Protein AF-I2CS42-F1 (afdb_monomer_lite)

InterPro domains:
  IPR010541 Small nuclear ribonucleoprotein Prp3, C-terminal domain [PF06544] (30-90)
  IPR017359 Phomoidride biosynthesis cluster protein F-like [PTHR15955] (14-90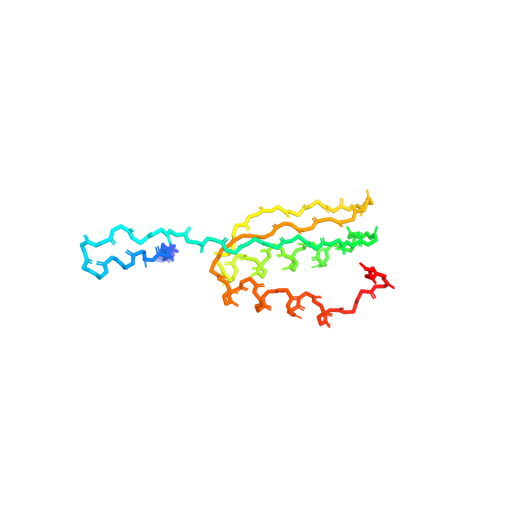)
  IPR059181 RWDD2A/B, C-terminal domain [cd24163] (27-90)

Structure (mmCIF, N/CA/C/O backbone):
data_AF-I2CS42-F1
#
_entry.id   AF-I2CS42-F1
#
loop_
_atom_site.group_PDB
_atom_site.id
_atom_site.type_symbol
_atom_site.label_atom_id
_atom_site.label_alt_id
_atom_site.label_comp_id
_atom_site.label_asym_id
_atom_site.label_entity_id
_atom_site.label_seq_id
_atom_site.pdbx_PDB_ins_code
_atom_site.Cartn_x
_atom_site.Cartn_y
_atom_site.Cartn_z
_atom_site.occupancy
_atom_site.B_iso_or_equiv
_atom_site.auth_seq_id
_atom_site.auth_comp_id
_atom_site.auth_asym_id
_atom_site.auth_atom_id
_atom_site.pdbx_PDB_model_num
ATOM 1 N N . LEU A 1 1 ? -10.954 -38.975 1.472 1.00 45.44 1 LEU A N 1
ATOM 2 C CA . LEU A 1 1 ? -9.833 -38.090 1.087 1.00 45.44 1 LEU A CA 1
ATOM 3 C C . LEU A 1 1 ? -10.415 -37.149 0.042 1.00 45.44 1 LEU A C 1
ATOM 5 O O . LEU A 1 1 ? -10.930 -37.664 -0.930 1.00 45.44 1 LEU A O 1
ATOM 9 N N . GLU A 1 2 ? -10.596 -35.849 0.220 1.00 40.81 2 GLU A N 1
ATOM 10 C CA . GLU A 1 2 ? -10.019 -34.852 1.121 1.00 40.81 2 GLU A CA 1
ATOM 11 C C . GLU A 1 2 ? -11.078 -33.767 1.393 1.00 40.81 2 GLU A C 1
ATOM 13 O O . GLU A 1 2 ? -11.927 -33.484 0.549 1.00 40.81 2 GLU A O 1
ATOM 18 N N . LYS A 1 3 ? -11.050 -33.179 2.593 1.00 38.03 3 LYS A N 1
ATOM 19 C CA . LYS A 1 3 ? -11.850 -31.999 2.937 1.00 38.03 3 LYS A CA 1
ATOM 20 C C . LYS A 1 3 ? -11.109 -30.756 2.436 1.00 38.03 3 LYS A C 1
ATOM 22 O O . LYS A 1 3 ? -10.031 -30.471 2.947 1.00 38.03 3 LYS A O 1
ATOM 27 N N . ALA A 1 4 ? -11.677 -30.018 1.483 1.00 44.44 4 ALA A N 1
ATOM 28 C CA . ALA A 1 4 ? -11.171 -28.700 1.103 1.00 44.44 4 ALA A CA 1
ATOM 29 C C . ALA A 1 4 ? -11.719 -27.637 2.070 1.00 44.44 4 ALA A C 1
ATOM 31 O O . ALA A 1 4 ? -12.921 -27.576 2.332 1.00 44.44 4 ALA A O 1
ATOM 32 N N . GLY A 1 5 ? -10.794 -26.881 2.659 1.00 40.84 5 GLY A N 1
ATOM 33 C CA . GLY A 1 5 ? -10.994 -25.972 3.780 1.00 40.84 5 GLY A CA 1
ATOM 34 C C . GLY A 1 5 ? -11.958 -24.822 3.507 1.00 40.84 5 GLY A C 1
ATOM 35 O O . GLY A 1 5 ? -11.961 -24.210 2.445 1.00 40.84 5 GLY A O 1
ATOM 36 N N . GLN A 1 6 ? -12.759 -24.523 4.524 1.00 38.97 6 GLN A N 1
ATOM 37 C CA . GLN A 1 6 ? -13.576 -23.323 4.610 1.00 38.97 6 GLN A CA 1
ATOM 38 C C . GLN A 1 6 ? -12.656 -22.132 4.908 1.00 38.97 6 GLN A C 1
ATOM 40 O O . GLN A 1 6 ? -12.158 -21.998 6.026 1.00 38.97 6 GLN A O 1
ATOM 45 N N . GLU A 1 7 ? -12.422 -21.267 3.923 1.00 41.84 7 GLU A N 1
ATOM 46 C CA . GLU A 1 7 ? -11.814 -19.956 4.156 1.00 41.84 7 GLU A CA 1
ATOM 47 C C . GLU A 1 7 ? -12.845 -19.049 4.839 1.00 41.84 7 GLU A C 1
ATOM 49 O O . GLU A 1 7 ? -13.796 -18.545 4.240 1.00 41.84 7 GLU A O 1
ATOM 54 N N . THR A 1 8 ? -12.689 -18.875 6.150 1.00 41.75 8 THR A N 1
ATOM 55 C CA . THR A 1 8 ? -13.499 -17.948 6.937 1.00 41.75 8 THR A CA 1
ATOM 56 C C . THR A 1 8 ? -13.056 -16.515 6.648 1.00 41.75 8 THR A C 1
ATOM 58 O O . THR A 1 8 ? -12.114 -16.011 7.263 1.00 41.75 8 THR A O 1
ATOM 61 N N . HIS A 1 9 ? -13.751 -15.824 5.748 1.00 40.00 9 HIS A N 1
ATOM 62 C CA . HIS A 1 9 ? -13.688 -14.366 5.678 1.00 40.00 9 HIS A CA 1
ATOM 63 C C . HIS A 1 9 ? -14.338 -13.796 6.945 1.00 40.00 9 HIS A C 1
ATOM 65 O O . HIS A 1 9 ? -15.558 -13.657 7.038 1.00 40.00 9 HIS A O 1
ATOM 71 N N . LYS A 1 10 ? -13.520 -13.506 7.963 1.00 38.91 10 LYS A N 1
ATOM 72 C CA . LYS A 1 10 ? -13.957 -12.796 9.168 1.00 38.91 10 LYS A CA 1
ATOM 73 C C . LYS A 1 10 ? -14.281 -11.358 8.767 1.00 38.91 10 LYS A C 1
ATOM 75 O O . LYS A 1 10 ? -13.394 -10.515 8.694 1.00 38.91 10 LYS A O 1
ATOM 80 N N . ALA A 1 11 ? -15.552 -11.100 8.466 1.00 42.03 11 ALA A N 1
ATOM 81 C CA . ALA A 1 11 ? -16.068 -9.750 8.301 1.00 42.03 11 ALA A CA 1
ATOM 82 C C . ALA A 1 11 ? -15.691 -8.914 9.534 1.00 42.03 11 ALA A C 1
ATOM 84 O O . ALA A 1 11 ? -15.843 -9.376 10.670 1.00 42.03 11 ALA A O 1
ATOM 85 N N . ALA A 1 12 ? -15.180 -7.702 9.312 1.00 53.31 12 ALA A N 1
ATOM 86 C CA . ALA A 1 12 ? -14.937 -6.739 10.376 1.00 53.31 12 ALA A CA 1
ATOM 87 C C . ALA A 1 12 ? -16.256 -6.508 11.126 1.00 53.31 12 ALA A C 1
ATOM 89 O O . ALA A 1 12 ? -17.210 -5.948 10.586 1.00 53.31 12 ALA A O 1
ATOM 90 N N . SER A 1 13 ? -16.342 -7.011 12.357 1.00 50.91 13 SER A N 1
ATOM 91 C CA . SER A 1 13 ? -17.542 -6.897 13.175 1.00 50.91 13 SER A CA 1
ATOM 92 C C . SER A 1 13 ? -17.693 -5.448 13.625 1.00 50.91 13 SER A C 1
ATOM 94 O O . SER A 1 13 ? -17.001 -5.008 14.544 1.00 50.91 13 SER A O 1
ATOM 96 N N . ALA A 1 14 ? -18.605 -4.710 12.995 1.00 53.84 14 ALA A N 1
ATOM 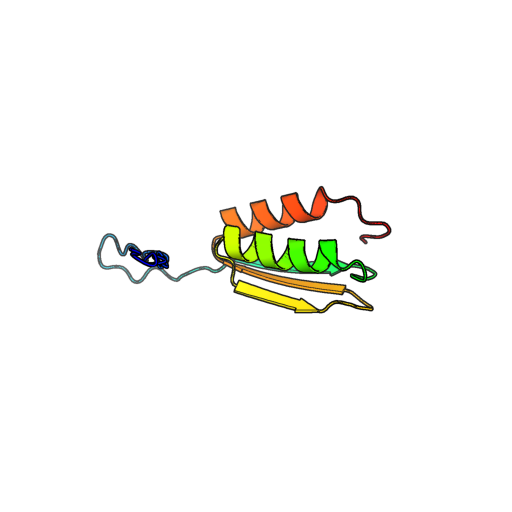97 C CA . ALA A 1 14 ? -19.084 -3.443 13.521 1.00 53.84 14 ALA A CA 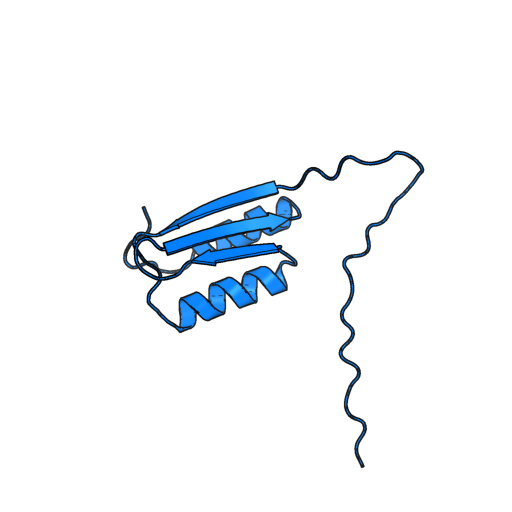1
ATOM 98 C C . ALA A 1 14 ? -19.829 -3.720 14.837 1.00 53.84 14 ALA A C 1
ATOM 100 O O . ALA A 1 14 ? -20.997 -4.102 14.844 1.00 53.84 14 ALA A O 1
ATOM 101 N N . GLN A 1 15 ? -19.135 -3.592 15.966 1.00 53.41 15 GLN A N 1
ATOM 102 C CA . GLN A 1 15 ? -19.758 -3.690 17.282 1.00 53.41 15 GLN A CA 1
ATOM 103 C C . GLN A 1 15 ? -20.471 -2.371 17.594 1.00 53.41 15 GLN A C 1
ATOM 105 O O . GLN A 1 15 ? -19.843 -1.375 17.950 1.00 53.41 15 GLN A O 1
ATOM 110 N N . CYS A 1 16 ? -21.798 -2.360 17.473 1.00 48.56 16 CYS A N 1
ATOM 111 C CA . CYS A 1 16 ? -22.635 -1.301 18.023 1.00 48.56 16 CYS A CA 1
ATOM 112 C C . CYS A 1 16 ? -22.914 -1.599 19.504 1.00 48.56 16 CYS A C 1
ATOM 114 O O . CYS A 1 16 ? -23.877 -2.279 19.855 1.00 48.56 16 CYS A O 1
ATOM 116 N N . VAL A 1 17 ? -22.054 -1.104 20.396 1.00 55.19 17 VAL A N 1
ATOM 117 C CA . VAL A 1 17 ? -22.356 -1.099 21.832 1.00 55.19 17 VAL A CA 1
ATOM 118 C C . VAL A 1 17 ? -23.221 0.130 22.112 1.00 55.19 17 VAL A C 1
ATOM 120 O O . VAL A 1 17 ? -22.715 1.244 22.158 1.00 55.19 17 VAL A O 1
ATOM 123 N N . GLY A 1 18 ? -24.533 -0.080 22.249 1.00 57.31 18 GLY A N 1
ATOM 124 C CA . GLY A 1 18 ? -25.475 0.909 22.779 1.00 57.31 18 GLY A CA 1
ATOM 125 C C . GLY A 1 18 ? -25.866 2.042 21.827 1.00 57.31 18 GLY A C 1
ATOM 126 O O . GLY A 1 18 ? -25.312 3.128 21.911 1.00 57.31 18 GLY A O 1
ATOM 127 N N . GLY A 1 19 ? -26.870 1.796 20.977 1.00 62.00 19 GLY A N 1
ATOM 128 C CA . GLY A 1 19 ? -27.966 2.726 20.632 1.00 62.00 19 GLY A CA 1
ATOM 129 C C . GLY A 1 19 ? -27.684 4.140 20.101 1.00 62.00 19 GLY A C 1
ATOM 130 O O . GLY A 1 19 ? -28.639 4.860 19.830 1.00 62.00 19 GLY A O 1
ATOM 131 N N . VAL A 1 20 ? -26.435 4.560 19.926 1.00 62.25 20 VAL A N 1
ATOM 132 C CA . VAL A 1 20 ? -26.073 5.853 19.344 1.00 62.25 20 VAL A CA 1
ATOM 133 C C . VAL A 1 20 ? -25.385 5.566 18.020 1.00 62.25 20 VAL A C 1
ATOM 135 O O . VAL A 1 20 ? -24.381 4.853 17.982 1.00 62.25 20 VAL A O 1
ATOM 138 N N . ALA A 1 21 ? -25.937 6.086 16.922 1.00 62.62 21 ALA A N 1
ATOM 139 C CA . ALA A 1 21 ? -25.318 5.996 15.606 1.00 62.62 21 ALA A CA 1
ATOM 140 C C . ALA A 1 21 ? -23.957 6.703 15.655 1.00 62.62 21 ALA A C 1
ATOM 142 O O . ALA A 1 21 ? -23.856 7.925 15.541 1.00 62.62 21 ALA A O 1
ATOM 143 N N . LYS A 1 22 ? -22.897 5.929 15.896 1.00 66.50 22 LYS A N 1
ATOM 144 C CA . LYS A 1 22 ? -21.531 6.431 15.893 1.00 66.50 22 LYS A CA 1
ATOM 145 C C . LYS A 1 22 ? -21.210 6.807 14.456 1.00 66.50 22 LYS A C 1
ATOM 147 O O . LYS A 1 22 ? -21.169 5.938 13.588 1.00 66.50 22 LYS A O 1
ATOM 152 N N . PHE A 1 23 ? -21.005 8.098 14.205 1.00 72.69 23 PHE A N 1
ATOM 153 C CA . PHE A 1 23 ? -20.470 8.542 12.926 1.00 72.69 23 PHE A CA 1
ATOM 154 C C . PHE A 1 23 ? -19.147 7.804 12.711 1.00 72.69 23 PHE A C 1
ATOM 156 O O . PHE A 1 23 ? -18.212 7.948 13.505 1.00 72.69 23 PHE A O 1
ATOM 163 N N . LEU A 1 24 ? -19.094 6.952 11.689 1.00 74.69 24 LEU A N 1
ATOM 164 C CA . LEU A 1 24 ? -17.872 6.254 11.318 1.00 74.69 24 LEU A CA 1
ATOM 165 C C . LEU A 1 24 ? -16.940 7.288 10.694 1.00 74.69 24 LEU A C 1
ATOM 167 O O . LEU A 1 24 ? -17.005 7.578 9.502 1.00 74.69 24 LEU A O 1
ATOM 171 N N . VAL A 1 25 ? -16.104 7.896 11.533 1.00 81.75 25 VAL A N 1
ATOM 172 C CA . VAL A 1 25 ? -15.008 8.737 11.066 1.00 81.75 25 VAL A CA 1
ATOM 173 C C . VAL A 1 25 ? -13.961 7.805 10.473 1.00 81.75 25 VAL A C 1
ATOM 175 O O . VAL A 1 25 ? -13.286 7.070 11.190 1.00 81.75 25 VAL A O 1
ATOM 178 N N . VAL A 1 26 ? -13.866 7.811 9.147 1.00 89.62 26 VAL A N 1
ATOM 179 C CA . VAL A 1 26 ? -12.870 7.039 8.405 1.00 89.62 26 VAL A CA 1
ATOM 180 C C . VAL A 1 26 ? -11.631 7.904 8.216 1.00 89.62 26 VAL A C 1
ATOM 182 O O . VAL A 1 26 ? -11.717 9.032 7.725 1.00 89.62 26 VAL A O 1
ATOM 185 N N . CYS A 1 27 ? -10.467 7.375 8.585 1.00 95.38 27 CYS A N 1
ATOM 186 C CA . CYS A 1 27 ? -9.199 8.012 8.266 1.00 95.38 27 CYS A CA 1
ATOM 187 C C . CYS A 1 27 ? -8.872 7.739 6.798 1.00 95.38 27 CYS A C 1
ATOM 189 O O . CYS A 1 27 ? -8.948 6.591 6.362 1.00 95.38 27 CYS A O 1
ATOM 191 N N . ARG A 1 28 ? -8.493 8.774 6.041 1.00 96.94 28 ARG A N 1
ATOM 192 C CA . ARG A 1 28 ? -7.993 8.631 4.669 1.00 96.94 28 ARG A CA 1
ATOM 193 C C . ARG A 1 28 ? -6.591 9.193 4.569 1.00 96.94 28 ARG A C 1
ATOM 195 O O . ARG A 1 28 ? -6.326 10.292 5.052 1.00 96.94 28 ARG A O 1
ATOM 202 N N . CYS A 1 29 ? -5.714 8.455 3.909 1.00 96.81 29 CYS A N 1
ATOM 203 C CA . CYS A 1 29 ? -4.359 8.892 3.626 1.00 96.81 29 CYS A CA 1
ATOM 204 C C . CYS A 1 29 ? -4.067 8.724 2.138 1.00 96.81 29 CYS A C 1
ATOM 206 O O . CYS A 1 29 ? -4.474 7.741 1.516 1.00 96.81 29 CYS A O 1
ATOM 208 N N . LEU A 1 30 ? -3.347 9.693 1.583 1.00 97.50 30 LEU A N 1
ATOM 209 C CA . LEU A 1 30 ? -2.853 9.648 0.222 1.00 97.50 30 LEU A CA 1
ATOM 210 C C . LEU A 1 30 ? -1.331 9.750 0.257 1.00 97.50 30 LEU A C 1
ATOM 212 O O . LEU A 1 30 ? -0.773 10.665 0.860 1.00 97.50 30 LEU A O 1
ATOM 216 N N . ILE A 1 31 ? -0.676 8.785 -0.381 1.00 95.25 31 ILE A N 1
ATOM 217 C CA . ILE A 1 31 ? 0.775 8.649 -0.406 1.00 95.25 31 ILE A CA 1
ATOM 218 C C . ILE A 1 31 ? 1.233 8.797 -1.852 1.00 95.25 31 ILE A C 1
ATOM 220 O O . ILE A 1 31 ? 0.841 8.018 -2.729 1.00 95.25 31 ILE A O 1
ATOM 224 N N . TYR A 1 32 ? 2.070 9.800 -2.087 1.00 95.06 32 TYR A N 1
ATOM 225 C CA . TYR A 1 32 ? 2.700 10.032 -3.376 1.00 95.06 32 TYR A CA 1
ATOM 226 C C . TYR A 1 32 ? 4.057 9.339 -3.443 1.00 95.06 32 TYR A C 1
ATOM 228 O O . TYR A 1 32 ? 4.834 9.325 -2.492 1.00 95.06 32 TYR A O 1
ATOM 236 N N . PHE A 1 33 ? 4.345 8.771 -4.605 1.00 92.38 33 PHE A N 1
ATOM 237 C CA . PHE A 1 33 ? 5.634 8.195 -4.942 1.00 92.38 33 PHE A CA 1
ATOM 238 C C . PHE A 1 33 ? 6.069 8.764 -6.281 1.00 92.38 33 PHE A C 1
ATOM 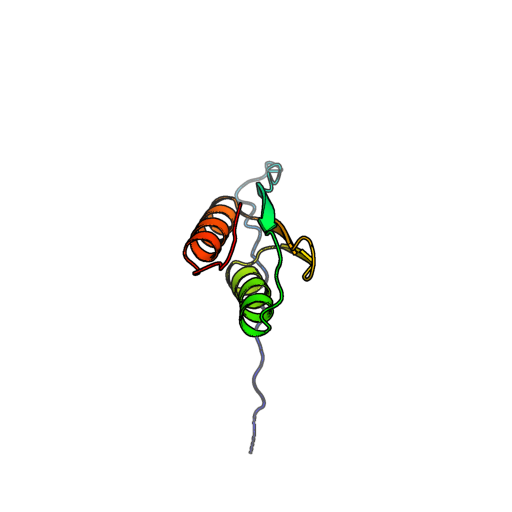240 O O . PHE A 1 33 ? 5.249 8.928 -7.189 1.00 92.38 33 PHE A O 1
ATOM 247 N N . HIS A 1 34 ? 7.372 8.974 -6.452 1.00 89.94 34 HIS A N 1
ATOM 248 C CA . HIS A 1 34 ? 7.897 9.374 -7.753 1.00 89.94 34 HIS A CA 1
ATOM 249 C C . HIS A 1 34 ? 7.534 8.338 -8.828 1.00 89.94 34 HIS A C 1
ATOM 251 O O . HIS A 1 34 ? 7.046 8.685 -9.899 1.00 89.94 34 HIS A O 1
ATOM 257 N N . HIS A 1 35 ? 7.652 7.051 -8.491 1.00 91.88 35 HIS A N 1
ATOM 258 C CA . HIS A 1 35 ? 7.076 5.954 -9.259 1.00 91.88 35 HIS A CA 1
ATOM 259 C C . HIS A 1 35 ? 6.970 4.673 -8.424 1.00 91.88 35 HIS A C 1
ATOM 261 O O . HIS A 1 35 ? 7.763 4.426 -7.514 1.00 91.88 35 HIS A O 1
ATOM 267 N N . ILE A 1 36 ? 6.032 3.796 -8.789 1.00 94.62 36 ILE A N 1
ATOM 268 C CA . ILE A 1 36 ? 5.940 2.428 -8.253 1.00 94.62 36 ILE A CA 1
ATOM 269 C C . ILE A 1 36 ? 6.050 1.460 -9.435 1.00 94.62 36 ILE A C 1
ATOM 271 O O . ILE A 1 36 ? 5.051 1.111 -10.050 1.00 94.62 36 ILE A O 1
ATOM 275 N N . ILE A 1 37 ? 7.266 1.051 -9.803 1.00 92.94 37 ILE A N 1
ATOM 276 C CA . ILE A 1 37 ? 7.490 0.142 -10.951 1.00 92.94 37 ILE A CA 1
ATOM 277 C C . ILE A 1 37 ? 7.746 -1.299 -10.499 1.00 92.94 37 ILE A C 1
ATOM 279 O O . ILE A 1 37 ? 7.321 -2.252 -11.148 1.00 92.94 37 ILE A O 1
ATOM 283 N N . ASN A 1 38 ? 8.432 -1.473 -9.368 1.00 93.06 38 ASN A N 1
ATOM 284 C CA . ASN A 1 38 ? 8.857 -2.785 -8.888 1.00 93.06 38 ASN A CA 1
ATOM 285 C C . ASN A 1 38 ? 7.651 -3.692 -8.569 1.00 93.06 38 ASN A C 1
ATOM 287 O O . ASN A 1 38 ? 6.823 -3.345 -7.727 1.00 93.06 38 ASN A O 1
ATOM 291 N N . LYS A 1 39 ? 7.593 -4.873 -9.203 1.00 94.88 39 LYS A N 1
ATOM 292 C CA . LYS A 1 39 ? 6.495 -5.841 -9.054 1.00 94.88 39 LYS A CA 1
ATOM 293 C C . LYS A 1 39 ? 6.261 -6.254 -7.597 1.00 94.88 39 LYS A C 1
ATOM 295 O O . LYS A 1 39 ? 5.135 -6.127 -7.131 1.00 94.88 39 LYS A O 1
ATOM 300 N N . HIS A 1 40 ? 7.313 -6.635 -6.872 1.00 94.88 40 HIS A N 1
ATOM 301 C CA . HIS A 1 40 ? 7.197 -7.051 -5.470 1.00 94.88 40 HIS A CA 1
ATOM 302 C C . HIS A 1 40 ? 6.662 -5.931 -4.578 1.00 94.88 40 HIS A C 1
ATOM 304 O O . HIS A 1 40 ? 5.887 -6.193 -3.668 1.00 94.88 40 HIS A O 1
ATOM 310 N N . LYS A 1 41 ? 7.018 -4.669 -4.850 1.00 94.88 41 LYS A N 1
ATOM 311 C CA . LYS A 1 41 ? 6.454 -3.532 -4.107 1.00 94.88 41 LYS A CA 1
ATOM 312 C C . LYS A 1 41 ? 4.967 -3.333 -4.383 1.00 94.88 41 LYS A C 1
ATOM 314 O O . LYS A 1 41 ? 4.236 -3.012 -3.457 1.00 94.88 41 LYS A O 1
ATOM 319 N N . ARG A 1 42 ? 4.512 -3.532 -5.626 1.00 96.75 42 ARG A N 1
ATOM 320 C CA . ARG A 1 42 ? 3.078 -3.460 -5.965 1.00 96.75 42 ARG A CA 1
ATOM 321 C C . ARG A 1 42 ? 2.283 -4.531 -5.222 1.00 96.75 42 ARG A C 1
ATOM 323 O O . ARG A 1 42 ? 1.262 -4.227 -4.622 1.00 96.75 42 ARG A O 1
ATOM 330 N N . GLU A 1 43 ? 2.788 -5.760 -5.226 1.00 97.50 43 GLU A N 1
ATOM 331 C CA . GLU A 1 43 ? 2.173 -6.882 -4.508 1.00 97.50 43 GLU A CA 1
ATOM 332 C C . GLU A 1 43 ? 2.185 -6.649 -2.994 1.00 97.50 43 GLU A C 1
ATOM 334 O O . GLU A 1 43 ? 1.174 -6.869 -2.334 1.00 97.50 43 GLU A O 1
ATOM 339 N N . PHE A 1 44 ? 3.294 -6.131 -2.457 1.00 97.31 44 PHE A N 1
ATOM 340 C CA . PHE A 1 44 ? 3.416 -5.763 -1.048 1.00 97.31 44 PHE A CA 1
ATOM 341 C C . PHE A 1 44 ? 2.368 -4.719 -0.640 1.00 97.31 44 PHE A C 1
ATOM 343 O O . PHE A 1 44 ? 1.652 -4.934 0.329 1.00 97.31 44 PHE A O 1
ATOM 350 N N . ILE A 1 45 ? 2.225 -3.625 -1.400 1.00 97.44 45 ILE A N 1
ATOM 351 C CA . ILE A 1 45 ? 1.240 -2.561 -1.128 1.00 97.44 45 ILE A CA 1
ATOM 352 C C . ILE A 1 45 ? -0.171 -3.142 -0.971 1.00 97.44 45 ILE A C 1
ATOM 354 O O . ILE A 1 45 ? -0.859 -2.801 -0.009 1.00 97.44 45 ILE A O 1
ATOM 358 N N . ILE A 1 46 ? -0.584 -4.016 -1.894 1.00 97.69 46 ILE A N 1
ATOM 359 C CA . ILE A 1 46 ? -1.921 -4.625 -1.886 1.00 97.69 46 ILE A CA 1
ATOM 360 C C . ILE A 1 46 ? -2.059 -5.602 -0.716 1.00 97.69 46 ILE A C 1
ATOM 362 O O . ILE A 1 46 ? -3.030 -5.526 0.034 1.00 97.69 46 ILE A O 1
ATOM 366 N N . ARG A 1 47 ? -1.083 -6.499 -0.532 1.00 98.25 47 ARG A N 1
ATOM 367 C CA . ARG A 1 47 ? -1.127 -7.519 0.522 1.00 98.25 47 ARG A CA 1
ATOM 368 C C . ARG A 1 47 ? -1.217 -6.899 1.913 1.00 98.25 47 ARG A C 1
ATOM 370 O O . ARG A 1 47 ? -2.048 -7.327 2.707 1.00 98.25 47 ARG A O 1
ATOM 377 N N . GLU A 1 48 ? -0.398 -5.892 2.200 1.00 98.25 48 GLU A N 1
ATOM 378 C CA . GLU A 1 48 ? -0.413 -5.244 3.512 1.00 98.25 48 GLU A CA 1
ATOM 379 C C . GLU A 1 48 ? -1.705 -4.440 3.730 1.00 98.25 48 GLU A C 1
ATOM 381 O O . GLU A 1 48 ? -2.231 -4.425 4.838 1.00 98.25 48 GLU A O 1
ATOM 386 N N . ALA A 1 49 ? -2.283 -3.828 2.688 1.00 97.88 49 ALA A N 1
ATOM 387 C CA . ALA A 1 49 ? -3.561 -3.123 2.827 1.00 97.88 49 ALA A CA 1
ATOM 388 C C . ALA A 1 49 ? -4.684 -4.094 3.229 1.00 97.88 49 ALA A C 1
ATOM 390 O O . ALA A 1 49 ? -5.448 -3.810 4.151 1.00 97.88 49 ALA A O 1
ATOM 391 N N . LEU A 1 50 ? -4.720 -5.276 2.602 1.00 97.56 50 LEU A N 1
ATOM 392 C CA . L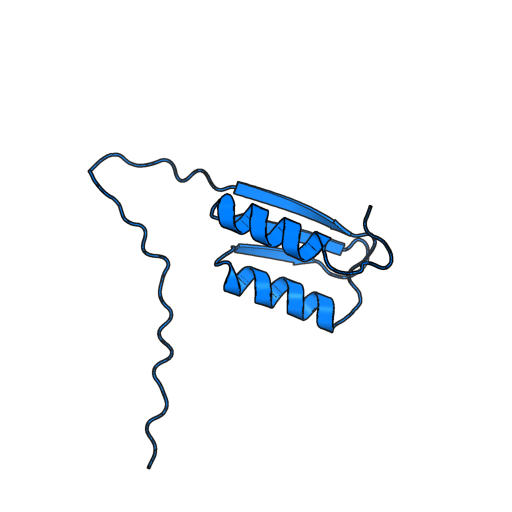EU A 1 50 ? -5.657 -6.346 2.952 1.00 97.56 50 LEU A CA 1
ATOM 393 C C . LEU A 1 50 ? -5.418 -6.877 4.373 1.00 97.56 50 LEU A C 1
ATOM 395 O O . LEU A 1 50 ? -6.377 -7.052 5.122 1.00 97.56 50 LEU A O 1
ATOM 399 N N . ALA A 1 51 ? -4.158 -7.079 4.775 1.00 97.69 51 ALA A N 1
ATOM 400 C CA . ALA A 1 51 ? -3.810 -7.535 6.125 1.00 97.69 51 ALA A CA 1
ATOM 401 C C . ALA A 1 51 ? -4.262 -6.548 7.220 1.00 97.69 51 ALA A C 1
ATOM 403 O O . ALA A 1 51 ? -4.690 -6.967 8.294 1.00 97.69 51 ALA A O 1
ATOM 404 N N . HIS A 1 52 ? -4.235 -5.247 6.924 1.00 96.62 52 HIS A N 1
ATOM 405 C CA . HIS A 1 52 ? -4.715 -4.180 7.806 1.00 96.62 52 HIS A CA 1
ATOM 406 C C . HIS A 1 52 ? -6.227 -3.897 7.686 1.00 96.62 52 HIS A C 1
ATOM 408 O O . HIS A 1 52 ? -6.725 -2.979 8.336 1.00 96.62 52 HIS A O 1
ATOM 414 N N . SER A 1 53 ? -6.970 -4.672 6.882 1.00 96.56 53 SER A N 1
ATOM 415 C CA . SER A 1 53 ? -8.398 -4.442 6.595 1.00 96.56 53 SER A CA 1
ATOM 416 C C . SER A 1 53 ? -8.695 -3.026 6.070 1.00 96.56 53 SER A C 1
ATOM 418 O O . SER A 1 53 ? -9.707 -2.420 6.423 1.00 96.56 53 SER A O 1
ATOM 420 N N . LEU A 1 54 ? -7.797 -2.488 5.240 1.00 96.75 54 LEU A N 1
ATOM 421 C CA . LEU A 1 54 ? -7.930 -1.170 4.620 1.00 96.75 54 LEU A CA 1
ATOM 422 C C . LEU A 1 54 ? -8.538 -1.275 3.219 1.00 96.75 54 LEU A C 1
ATOM 424 O O . LEU A 1 54 ? -8.218 -2.183 2.450 1.00 96.75 54 LEU A O 1
ATOM 428 N N . GLY A 1 55 ? -9.381 -0.303 2.875 1.00 96.56 55 GLY A N 1
ATOM 429 C CA . GLY A 1 55 ? -9.849 -0.073 1.509 1.00 96.56 55 GLY A CA 1
ATOM 430 C C . GLY A 1 55 ? -8.974 0.945 0.774 1.00 96.56 55 GLY A C 1
ATOM 431 O O . GLY A 1 55 ? -8.118 1.595 1.377 1.00 96.56 55 GLY A O 1
ATOM 432 N N . GLY A 1 56 ? -9.204 1.108 -0.531 1.00 96.50 56 GLY A N 1
ATOM 433 C CA . GLY A 1 56 ? -8.576 2.154 -1.338 1.00 96.50 56 GLY A CA 1
ATOM 434 C C . GLY A 1 56 ? -8.040 1.670 -2.685 1.00 96.50 56 GLY A C 1
ATOM 435 O O . GLY A 1 56 ? -8.516 0.681 -3.239 1.00 96.50 56 GLY A O 1
ATOM 436 N N . TYR A 1 57 ? -7.055 2.390 -3.227 1.00 97.75 57 TYR A N 1
ATOM 437 C CA . TYR A 1 57 ? -6.532 2.180 -4.579 1.00 97.75 57 TYR A CA 1
ATOM 438 C C . TYR A 1 57 ? -5.012 2.337 -4.638 1.00 97.75 57 TYR A C 1
ATOM 440 O O . TYR A 1 57 ? -4.430 3.187 -3.967 1.00 97.75 57 TYR A O 1
ATOM 448 N N . SER A 1 58 ? -4.367 1.571 -5.520 1.00 97.44 58 SER A N 1
ATOM 449 C CA . SER A 1 58 ? -2.952 1.737 -5.859 1.00 97.44 58 SER A CA 1
ATOM 450 C C . SER A 1 58 ? -2.784 1.920 -7.367 1.00 97.44 58 SER A C 1
ATOM 452 O O . SER A 1 58 ? -2.942 0.978 -8.143 1.00 97.44 58 SER A O 1
ATOM 454 N N . LYS A 1 59 ? -2.436 3.141 -7.787 1.00 96.94 59 LYS A N 1
ATOM 455 C CA . LYS A 1 59 ? -1.971 3.437 -9.145 1.00 96.94 59 LYS A CA 1
ATOM 456 C C . LYS A 1 59 ? -0.455 3.298 -9.176 1.00 96.94 59 LYS A C 1
ATOM 458 O O . LYS A 1 59 ? 0.270 4.096 -8.583 1.00 96.94 59 LYS A O 1
ATOM 463 N N . TYR A 1 60 ? 0.031 2.315 -9.919 1.00 93.50 60 TYR A N 1
ATOM 464 C CA . TYR A 1 60 ? 1.454 2.155 -10.196 1.00 93.50 60 TYR A CA 1
ATOM 465 C C . TYR A 1 60 ? 1.875 2.922 -11.465 1.00 93.50 60 TYR A C 1
ATOM 467 O O . TYR A 1 60 ? 1.032 3.422 -12.208 1.00 93.50 60 TYR A O 1
ATOM 475 N N . GLY A 1 61 ? 3.182 3.030 -11.723 1.00 93.25 61 GLY A N 1
ATOM 476 C CA . GLY A 1 61 ? 3.717 3.837 -12.832 1.00 93.25 61 GLY A CA 1
ATOM 477 C C . GLY A 1 61 ? 4.241 5.201 -12.381 1.00 93.25 61 GLY A C 1
ATOM 478 O O . GLY A 1 61 ? 4.789 5.306 -11.285 1.00 93.25 61 GLY A O 1
ATOM 479 N N . TRP A 1 62 ? 4.078 6.212 -13.237 1.00 90.50 62 TRP A N 1
ATOM 480 C CA . TRP A 1 62 ? 4.527 7.596 -13.049 1.00 90.50 62 TRP A CA 1
ATOM 481 C C . TRP A 1 62 ? 3.325 8.563 -12.949 1.00 90.50 62 TRP A C 1
ATOM 483 O O . TRP A 1 62 ? 2.450 8.535 -13.818 1.00 90.50 62 TRP A O 1
ATOM 493 N N . PRO A 1 63 ? 3.218 9.399 -11.902 1.00 92.25 63 PRO A N 1
ATOM 494 C CA . PRO A 1 63 ? 3.676 9.086 -10.551 1.00 92.25 63 PRO A CA 1
ATOM 495 C C . PRO A 1 63 ? 2.972 7.831 -10.012 1.00 92.25 63 PRO A C 1
ATOM 497 O O . PRO A 1 63 ? 1.914 7.423 -10.516 1.00 92.25 63 PRO A O 1
ATOM 500 N N . GLY A 1 64 ? 3.546 7.237 -8.972 1.00 95.38 64 GLY A N 1
ATOM 501 C CA . GLY A 1 64 ? 2.859 6.220 -8.186 1.00 95.38 64 GLY A CA 1
ATOM 502 C C . GLY A 1 64 ? 1.983 6.884 -7.128 1.00 95.38 64 GLY A C 1
ATOM 503 O O . GLY A 1 64 ? 2.422 7.830 -6.479 1.00 95.38 64 GLY A O 1
ATOM 504 N N . VAL A 1 65 ? 0.753 6.412 -6.952 1.00 96.69 65 VAL A N 1
ATOM 505 C CA . VAL A 1 65 ? -0.183 6.956 -5.958 1.00 96.69 65 VAL A CA 1
ATOM 506 C C . VAL A 1 65 ? -0.854 5.809 -5.226 1.00 96.69 65 VAL A C 1
ATOM 508 O O . VAL A 1 65 ? -1.353 4.874 -5.855 1.00 96.69 65 VAL A O 1
ATOM 511 N N . VAL A 1 66 ? -0.881 5.890 -3.901 1.00 97.62 66 VAL A N 1
ATOM 512 C CA . VAL A 1 66 ? -1.640 4.975 -3.048 1.00 97.62 66 VAL A CA 1
ATOM 513 C C . VAL A 1 66 ? -2.632 5.792 -2.231 1.00 97.62 66 VAL A C 1
ATOM 515 O O . VAL A 1 66 ? -2.246 6.739 -1.551 1.00 97.62 66 VAL A O 1
ATOM 518 N N . VAL A 1 67 ? -3.905 5.424 -2.308 1.00 97.94 67 VAL A N 1
ATOM 519 C CA . VAL A 1 67 ? -4.985 5.954 -1.474 1.00 97.94 67 VAL A CA 1
ATOM 520 C C . VAL A 1 67 ? -5.423 4.830 -0.555 1.00 97.94 67 VAL A C 1
ATOM 522 O O . VAL A 1 67 ? -5.723 3.745 -1.049 1.00 97.94 67 VAL A O 1
ATOM 525 N N . VAL A 1 68 ? -5.467 5.082 0.750 1.00 97.88 68 VAL A N 1
ATOM 526 C CA . VAL A 1 68 ? -5.987 4.123 1.730 1.00 97.88 68 VAL A CA 1
ATOM 527 C C . VAL A 1 68 ? -7.016 4.769 2.635 1.00 97.88 68 VAL A C 1
ATOM 529 O O . VAL A 1 68 ? -6.883 5.938 3.007 1.00 97.88 68 VAL A O 1
ATOM 532 N N . GLU A 1 69 ? -8.024 3.993 3.010 1.00 97.25 69 GLU A N 1
ATOM 533 C CA . GLU A 1 69 ? -9.041 4.404 3.964 1.00 97.25 69 GLU A CA 1
ATOM 534 C C . GLU A 1 69 ? -9.422 3.275 4.927 1.00 97.25 69 GLU A C 1
ATOM 536 O O . GLU A 1 69 ? -9.444 2.102 4.549 1.00 97.25 69 GLU A O 1
ATOM 541 N N . GLY A 1 70 ? -9.694 3.626 6.186 1.00 96.00 70 GLY A N 1
ATOM 542 C CA . GLY A 1 70 ? -10.089 2.664 7.215 1.00 96.00 70 GLY A CA 1
ATOM 543 C C . GLY A 1 70 ? -9.967 3.197 8.643 1.00 96.00 70 GLY A C 1
ATOM 544 O O . GLY A 1 70 ? -10.022 4.408 8.882 1.00 96.00 70 GLY A O 1
ATOM 545 N N . GLU A 1 71 ? -9.804 2.274 9.595 1.00 95.12 71 GLU A N 1
ATOM 546 C CA . GLU A 1 71 ? -9.515 2.587 10.998 1.00 95.12 71 GLU A CA 1
ATOM 547 C C . GLU A 1 71 ? -8.199 3.378 11.105 1.00 95.12 71 GLU A C 1
ATOM 549 O O . GLU A 1 71 ? -7.175 2.991 10.539 1.00 95.12 71 GLU A O 1
ATOM 554 N N . GLU A 1 72 ? -8.209 4.490 11.844 1.00 95.25 72 GLU A N 1
ATOM 555 C CA . GLU A 1 72 ? -7.077 5.421 11.933 1.00 95.25 72 GLU A CA 1
ATOM 556 C C . GLU A 1 72 ? -5.775 4.744 12.384 1.00 95.25 72 GLU A C 1
ATOM 558 O O . GLU A 1 72 ? -4.700 5.027 11.847 1.00 95.25 72 GLU A O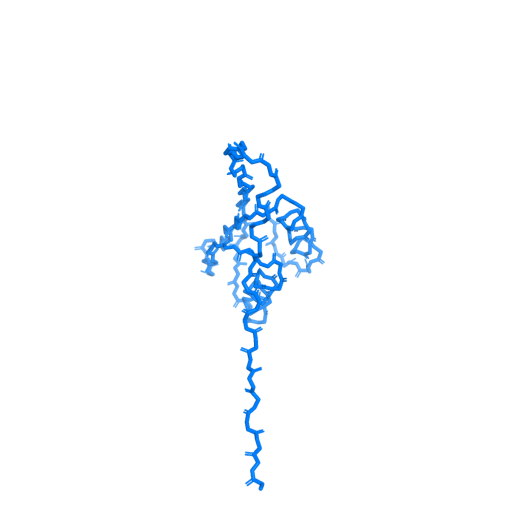 1
ATOM 563 N N . GLN A 1 73 ? -5.863 3.824 13.343 1.00 95.69 73 GLN A N 1
ATOM 564 C CA . GLN A 1 73 ? -4.729 3.059 13.853 1.00 95.69 73 GLN A CA 1
ATOM 565 C C . GLN A 1 73 ? -4.106 2.197 12.747 1.00 95.69 73 GLN A C 1
ATOM 567 O O . GLN A 1 73 ? -2.882 2.191 12.593 1.00 95.69 73 GLN A O 1
ATOM 572 N N . GLN A 1 74 ? -4.941 1.532 11.944 1.00 97.44 74 GLN A N 1
ATOM 573 C CA . GLN A 1 74 ? -4.497 0.678 10.842 1.00 97.44 74 GLN A CA 1
ATOM 574 C C . GLN A 1 74 ? -3.902 1.499 9.704 1.00 97.44 74 GLN A C 1
ATOM 576 O O . GLN A 1 74 ? -2.824 1.170 9.212 1.00 97.44 74 GLN A O 1
ATOM 581 N N . VAL A 1 75 ? -4.539 2.618 9.342 1.00 97.75 75 VAL A N 1
ATOM 582 C CA . VAL A 1 75 ? -4.014 3.541 8.326 1.00 97.75 75 VAL A CA 1
ATOM 583 C C . VAL A 1 75 ? -2.635 4.062 8.738 1.00 97.75 75 VAL A C 1
ATOM 585 O O . VAL A 1 75 ? -1.694 4.004 7.948 1.00 97.75 75 VAL A O 1
ATOM 588 N N . LYS A 1 76 ? -2.465 4.516 9.986 1.00 97.12 76 LYS A N 1
ATOM 589 C CA . LYS A 1 76 ? -1.164 4.999 10.485 1.00 97.12 76 LYS A CA 1
ATOM 590 C C . LYS A 1 76 ? -0.101 3.900 10.510 1.00 97.12 76 LYS A C 1
ATOM 592 O O . LYS A 1 76 ? 1.047 4.171 10.156 1.00 97.12 76 LYS A O 1
ATOM 597 N N . ALA A 1 77 ? -0.457 2.684 10.927 1.00 97.56 77 ALA A N 1
ATOM 598 C CA . ALA A 1 77 ? 0.462 1.546 10.927 1.00 97.56 77 ALA A CA 1
ATOM 599 C C . ALA A 1 77 ? 0.921 1.201 9.502 1.00 97.56 77 ALA A C 1
ATOM 601 O O . ALA A 1 77 ? 2.124 1.105 9.251 1.00 97.56 77 ALA A O 1
ATOM 602 N N . TYR A 1 78 ? -0.020 1.131 8.561 1.00 98.06 78 TYR A N 1
ATOM 603 C CA . TYR A 1 78 ? 0.246 0.882 7.149 1.00 98.06 78 TYR A CA 1
ATOM 604 C C . TYR A 1 78 ? 1.148 1.955 6.521 1.00 98.06 78 TYR A C 1
ATOM 606 O O . TYR A 1 78 ? 2.124 1.634 5.843 1.00 98.06 78 TYR A O 1
ATOM 614 N N . VAL A 1 79 ? 0.883 3.239 6.789 1.00 96.56 79 VAL A N 1
ATOM 615 C CA . VAL A 1 79 ? 1.713 4.350 6.289 1.00 96.56 79 VAL A CA 1
ATOM 616 C C . VAL A 1 79 ? 3.152 4.233 6.799 1.00 96.56 79 VAL A C 1
ATOM 618 O O . VAL A 1 79 ? 4.087 4.328 6.003 1.00 96.56 79 VAL A O 1
ATOM 621 N N . ARG A 1 80 ? 3.349 3.968 8.098 1.00 96.56 80 ARG A N 1
ATOM 622 C CA . ARG A 1 80 ? 4.691 3.769 8.681 1.00 96.56 80 ARG A CA 1
ATOM 623 C C . ARG A 1 80 ? 5.403 2.563 8.072 1.00 96.56 80 ARG A C 1
ATOM 625 O O . ARG A 1 80 ? 6.596 2.639 7.783 1.00 96.56 80 ARG A O 1
ATOM 632 N N . LEU A 1 81 ? 4.673 1.471 7.846 1.00 96.25 81 LEU A N 1
ATOM 633 C CA . LEU A 1 81 ? 5.205 0.277 7.197 1.00 96.25 81 LEU A CA 1
ATOM 634 C C . LEU A 1 81 ? 5.707 0.608 5.787 1.00 96.25 81 LEU A C 1
ATOM 636 O O . LEU A 1 81 ? 6.861 0.318 5.467 1.00 96.25 81 LEU A O 1
ATOM 640 N N . LEU A 1 82 ? 4.893 1.280 4.967 1.00 94.56 82 LEU A N 1
ATOM 641 C CA . LEU A 1 82 ? 5.313 1.690 3.628 1.00 94.56 82 LEU A CA 1
ATOM 642 C C . LEU A 1 82 ? 6.510 2.642 3.671 1.00 94.56 82 LEU A C 1
ATOM 644 O O . LEU A 1 82 ? 7.434 2.461 2.885 1.00 94.56 82 LEU A O 1
ATOM 648 N N . GLN A 1 83 ? 6.548 3.602 4.596 1.00 91.56 83 GLN A N 1
ATOM 649 C CA . GLN A 1 83 ? 7.687 4.515 4.764 1.00 91.56 83 GLN A CA 1
ATOM 650 C C . GLN A 1 83 ? 8.989 3.795 5.146 1.00 91.56 83 GLN A C 1
ATOM 652 O O . GLN A 1 83 ? 10.062 4.254 4.762 1.00 91.56 83 GLN A O 1
ATOM 657 N N . SER A 1 84 ? 8.914 2.661 5.850 1.00 91.25 84 SER A N 1
ATOM 658 C CA . SER A 1 84 ? 10.101 1.876 6.226 1.00 91.25 84 SER A CA 1
ATOM 659 C C . SER A 1 84 ? 10.729 1.102 5.060 1.00 91.25 84 SER A C 1
ATOM 661 O O . SER A 1 84 ? 11.883 0.674 5.140 1.00 91.25 84 SER A O 1
ATOM 663 N N . LEU A 1 85 ? 10.000 0.923 3.953 1.00 88.81 85 LEU A N 1
ATOM 664 C CA . LEU A 1 85 ? 10.555 0.296 2.761 1.00 88.81 85 LEU A CA 1
ATOM 665 C C . LEU A 1 85 ? 11.621 1.194 2.129 1.00 88.81 85 LEU A C 1
ATOM 667 O O . LEU A 1 85 ? 11.467 2.404 2.001 1.00 88.81 85 LEU A O 1
ATOM 671 N N . ARG A 1 86 ? 12.687 0.581 1.611 1.00 83.81 86 ARG A N 1
ATOM 672 C CA . ARG A 1 86 ? 13.699 1.312 0.841 1.00 83.81 86 ARG A CA 1
ATOM 673 C C . ARG A 1 86 ? 13.144 1.716 -0.525 1.00 83.81 86 ARG A C 1
ATOM 675 O O . ARG A 1 86 ? 13.166 0.927 -1.480 1.00 83.81 86 ARG A O 1
ATOM 682 N N . TRP A 1 87 ? 12.635 2.935 -0.646 1.00 82.56 87 TRP A N 1
ATOM 683 C CA . TRP A 1 87 ? 12.274 3.562 -1.920 1.00 82.56 87 TRP A CA 1
ATOM 684 C C . TRP A 1 87 ? 13.517 4.131 -2.586 1.00 82.56 87 TRP A C 1
ATOM 686 O O . TRP A 1 87 ? 14.366 4.699 -1.916 1.00 82.56 87 TRP A O 1
ATOM 696 N N . LYS A 1 88 ? 13.653 3.937 -3.904 1.00 68.81 88 LYS A N 1
ATOM 697 C CA . LYS A 1 88 ? 14.734 4.607 -4.635 1.00 68.81 88 LYS A CA 1
ATOM 698 C C . LYS A 1 88 ? 14.489 6.116 -4.657 1.00 68.81 88 LYS A C 1
ATOM 700 O O . LYS A 1 88 ? 15.440 6.859 -4.491 1.00 68.81 88 LYS A O 1
ATOM 705 N N . GLU A 1 89 ? 13.221 6.528 -4.756 1.00 60.88 89 GLU A N 1
ATOM 706 C CA . GLU A 1 89 ? 12.773 7.909 -4.573 1.00 60.88 89 GLU A CA 1
ATOM 707 C C . GLU A 1 89 ? 11.351 7.932 -3.984 1.00 60.88 89 GLU A C 1
ATOM 709 O O . GLU A 1 89 ? 10.392 7.490 -4.623 1.00 60.88 89 GLU A O 1
ATOM 714 N N . ILE A 1 90 ? 11.222 8.428 -2.754 1.00 56.84 90 ILE A N 1
ATOM 715 C CA . ILE A 1 90 ? 9.962 8.901 -2.165 1.00 56.84 90 ILE A CA 1
ATOM 716 C C . ILE A 1 90 ? 10.169 10.399 -1.905 1.00 56.84 90 ILE A C 1
ATOM 718 O O . ILE A 1 90 ? 11.247 10.779 -1.445 1.00 56.84 90 ILE A O 1
ATOM 722 N N . ARG A 1 91 ? 9.217 11.247 -2.294 1.00 56.38 91 ARG A N 1
ATOM 723 C CA . ARG A 1 91 ? 9.251 12.691 -2.027 1.00 56.38 91 ARG A CA 1
ATOM 724 C C . ARG A 1 91 ? 8.002 13.070 -1.262 1.00 56.38 91 ARG A C 1
ATOM 726 O O . ARG A 1 91 ? 6.941 12.513 -1.622 1.00 56.38 91 ARG A O 1
#

pLDDT: mean 81.9, std 20.73, range [38.03, 98.25]

Organism: Nannochloropsis gaditana (strain CCMP526) (NCBI:txid1093141)

Radius of gyration: 16.65 Å; chains: 1; bounding box: 43×51×36 Å

Sequence (91 aa):
LEKAGQETHKAASAQCVGGVAKFLVVCRCLIYFHHIINKHKREFIIREALAHSLGGYSKYGWPGVVVVEGEEQQVKAYVRLLQSLRWKEIR

Foldseek 3Di:
DDDDDDPDPPDPDPDDDDDDPPDPPKDKDKFKAQFADDPVLVVVLVVLCVVLVWDWDWDGGGITMTMTIGDPVSVVVSVVVNVPDDDPDGD

Secondary structure (DSSP, 8-state):
-----------------SS-------EEEEEEES-B--HHHHHHHHHHHHHTT-EEEEE-BSSEEEEEEE-HHHHHHHHHHHHHS--S---